Protein AF-A0A0B8ZWV4-F1 (afdb_monomer_lite)

Foldseek 3Di:
DDDDDDDPPPPPPPPPPPPDDDDPLFDVVVLLVVLVVCCVVVVQDDPDLVSLLVSSQVVRCVPHHRDDSVRCSVVSVVSVVVSVVD

pLDDT: mean 79.65, std 19.59, range [43.53, 96.81]

Radius of gyration: 16.09 Å; chains: 1; bounding box: 27×54×40 Å

Structure (mmCIF, N/CA/C/O backbone):
data_AF-A0A0B8ZWV4-F1
#
_entry.id   AF-A0A0B8ZWV4-F1
#
loop_
_atom_site.group_PDB
_atom_site.id
_atom_site.type_symbol
_atom_site.label_atom_id
_atom_site.label_alt_id
_atom_site.label_comp_id
_atom_site.label_asym_id
_atom_site.label_entity_id
_atom_site.label_seq_id
_atom_site.pdbx_PDB_ins_code
_atom_site.Cartn_x
_atom_site.Cartn_y
_atom_site.Cartn_z
_atom_site.occupancy
_atom_site.B_iso_or_equiv
_atom_site.auth_seq_id
_atom_site.auth_comp_id
_atom_site.auth_asym_id
_atom_site.auth_atom_id
_atom_site.pdbx_PDB_model_num
ATOM 1 N N . MET A 1 1 ? -4.203 -44.898 6.823 1.00 46.16 1 MET A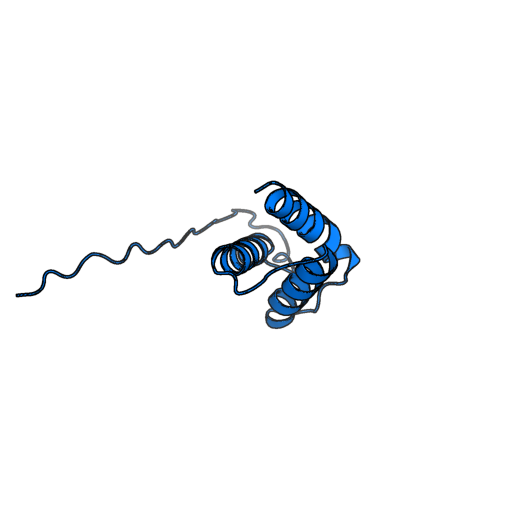 N 1
ATOM 2 C CA . MET A 1 1 ? -3.567 -44.463 5.563 1.00 46.16 1 MET A CA 1
ATOM 3 C C . MET A 1 1 ? -4.108 -43.075 5.278 1.00 46.16 1 MET A C 1
ATOM 5 O O . MET A 1 1 ? -5.315 -42.941 5.160 1.00 46.16 1 MET A O 1
ATOM 9 N N . SER A 1 2 ? -3.261 -42.047 5.365 1.00 46.00 2 SER A N 1
ATOM 10 C CA . SER A 1 2 ? -3.677 -40.643 5.266 1.00 46.00 2 SER A CA 1
ATOM 11 C C . SER A 1 2 ? -4.030 -40.284 3.827 1.00 46.00 2 SER A C 1
ATOM 13 O O . SER A 1 2 ? -3.212 -40.456 2.928 1.00 46.00 2 SER A O 1
ATOM 15 N N . GLU A 1 3 ? -5.246 -39.788 3.633 1.00 48.38 3 GLU A N 1
ATOM 16 C CA . GLU A 1 3 ? -5.783 -39.338 2.352 1.00 48.38 3 GLU A CA 1
ATOM 17 C C . GLU A 1 3 ? -5.309 -37.898 2.096 1.00 48.38 3 GLU A C 1
ATOM 19 O O . GLU A 1 3 ? -5.593 -36.979 2.871 1.00 48.38 3 GLU A O 1
ATOM 24 N N . ALA A 1 4 ? -4.492 -37.714 1.060 1.00 48.91 4 ALA A N 1
ATOM 25 C CA . ALA A 1 4 ? -3.946 -36.419 0.679 1.00 48.91 4 ALA A CA 1
ATOM 26 C C . ALA A 1 4 ? -5.045 -35.562 0.031 1.00 48.91 4 ALA A C 1
ATOM 28 O O . ALA A 1 4 ? -5.625 -35.937 -0.985 1.00 48.91 4 ALA A O 1
ATOM 29 N N . LYS A 1 5 ? -5.329 -34.402 0.628 1.00 52.53 5 LYS A N 1
ATOM 30 C CA . LYS A 1 5 ? -6.260 -33.405 0.083 1.00 52.53 5 LYS A CA 1
ATOM 31 C C . LYS A 1 5 ? -5.624 -32.734 -1.144 1.00 52.53 5 LYS A C 1
ATOM 33 O O . LYS A 1 5 ? -4.449 -32.371 -1.058 1.00 52.53 5 LYS A O 1
ATOM 38 N N . PRO A 1 6 ? -6.353 -32.523 -2.254 1.00 48.28 6 PRO A N 1
ATOM 39 C CA . PRO A 1 6 ? -5.812 -31.799 -3.394 1.00 48.28 6 PRO A CA 1
ATOM 40 C C . PRO A 1 6 ? -5.585 -30.335 -3.002 1.00 48.28 6 PRO A C 1
ATOM 42 O O . PRO A 1 6 ? -6.492 -29.647 -2.530 1.00 48.28 6 PRO A O 1
ATOM 45 N N . VAL A 1 7 ? -4.344 -29.881 -3.165 1.00 48.78 7 VAL A N 1
ATOM 46 C CA . VAL A 1 7 ? -3.965 -28.475 -3.060 1.00 48.78 7 VAL A CA 1
ATOM 47 C C . VAL A 1 7 ? -4.683 -27.710 -4.172 1.00 48.78 7 VAL A C 1
ATOM 49 O O . VAL A 1 7 ? -4.505 -27.983 -5.355 1.00 48.78 7 VAL A O 1
ATOM 52 N N . VAL A 1 8 ? -5.563 -26.790 -3.785 1.00 50.09 8 VAL A N 1
ATOM 53 C CA . VAL A 1 8 ? -6.237 -25.874 -4.706 1.00 50.09 8 VAL A CA 1
ATOM 54 C C . VAL A 1 8 ? -5.230 -24.828 -5.175 1.00 50.09 8 VAL A C 1
ATOM 56 O O . VAL A 1 8 ? -5.004 -23.806 -4.525 1.00 50.09 8 VAL A O 1
ATOM 59 N N . GLU A 1 9 ? -4.588 -25.126 -6.298 1.00 45.91 9 GLU A N 1
ATOM 60 C CA . GLU A 1 9 ? -3.740 -24.208 -7.046 1.00 45.91 9 GLU A CA 1
ATOM 61 C C . GLU A 1 9 ? -4.609 -23.052 -7.571 1.00 45.91 9 GLU A C 1
ATOM 63 O O . GLU A 1 9 ? -5.292 -23.166 -8.585 1.00 45.91 9 GLU A O 1
ATOM 68 N N . HIS A 1 10 ? -4.628 -21.927 -6.854 1.00 44.09 10 HIS A N 1
ATOM 69 C CA . HIS A 1 10 ? -5.225 -20.683 -7.346 1.00 44.09 10 HIS A CA 1
ATOM 70 C C . HIS A 1 10 ? -4.234 -19.986 -8.285 1.00 44.09 10 HIS A C 1
ATOM 72 O O . HIS A 1 10 ? -3.737 -18.895 -8.007 1.00 44.09 10 HIS A O 1
ATOM 78 N N . GLY A 1 11 ? -3.923 -20.646 -9.401 1.00 43.53 11 GLY A N 1
ATOM 79 C CA . GLY A 1 11 ? -3.269 -20.034 -10.549 1.00 43.53 11 GLY A CA 1
ATOM 80 C C . GLY A 1 11 ? -4.293 -19.224 -11.335 1.00 43.53 11 GLY A C 1
ATOM 81 O O . GLY A 1 11 ? -4.855 -19.705 -12.314 1.00 43.53 11 GLY A O 1
ATOM 82 N N . ALA A 1 12 ? -4.578 -17.997 -10.898 1.00 44.50 12 ALA A N 1
ATOM 83 C CA . ALA A 1 12 ? -5.333 -17.055 -11.716 1.00 44.50 12 ALA A CA 1
ATOM 84 C C . ALA A 1 12 ? -4.419 -16.522 -12.834 1.00 44.50 12 ALA A C 1
ATOM 86 O O . ALA A 1 12 ? -3.832 -15.447 -12.712 1.00 44.50 12 ALA A O 1
ATOM 87 N N . SER A 1 13 ? -4.282 -17.288 -13.920 1.00 48.72 13 SER A N 1
ATOM 88 C CA . SER A 1 13 ? -3.765 -16.780 -15.192 1.00 48.72 13 SER A CA 1
ATOM 89 C C . SER A 1 13 ? -4.752 -15.754 -15.731 1.00 48.72 13 SER A C 1
ATOM 91 O O . SER A 1 13 ? -5.773 -16.106 -16.321 1.00 48.72 13 SER A O 1
ATOM 93 N N . ILE A 1 14 ? -4.463 -14.472 -15.517 1.00 50.44 14 ILE A N 1
ATOM 94 C CA . ILE A 1 14 ? -5.125 -13.404 -16.262 1.00 50.44 14 ILE A CA 1
ATOM 95 C C . ILE A 1 14 ? -4.291 -13.175 -17.518 1.00 50.44 14 ILE A C 1
ATOM 97 O O . ILE A 1 14 ? -3.450 -12.279 -17.581 1.00 50.44 14 ILE A O 1
ATOM 101 N N . ASP A 1 15 ? -4.507 -14.042 -18.506 1.00 49.53 15 ASP A N 1
ATOM 102 C CA . ASP A 1 15 ? -4.098 -13.801 -19.885 1.00 49.53 15 ASP A CA 1
ATOM 103 C C . ASP A 1 15 ? -4.871 -12.576 -20.383 1.00 49.53 15 ASP A C 1
ATOM 105 O O . ASP A 1 15 ? -6.031 -12.649 -20.788 1.00 49.53 15 ASP A O 1
ATOM 109 N N . ASN A 1 16 ? -4.245 -11.405 -20.278 1.00 48.78 16 ASN A N 1
ATOM 110 C CA . ASN A 1 16 ? -4.715 -10.220 -20.968 1.00 48.78 16 ASN A CA 1
ATOM 111 C C . ASN A 1 16 ? -4.055 -10.220 -22.348 1.00 48.78 16 ASN A C 1
ATOM 113 O O . ASN A 1 16 ? -2.947 -9.710 -22.531 1.00 48.78 16 ASN A O 1
ATOM 117 N N . ASP A 1 17 ? -4.743 -10.870 -23.285 1.00 48.09 17 ASP A N 1
ATOM 118 C CA . ASP A 1 17 ? -4.475 -10.861 -24.719 1.00 48.09 17 ASP A CA 1
ATOM 119 C C . ASP A 1 17 ? -4.448 -9.407 -25.224 1.00 48.09 17 ASP A C 1
ATOM 121 O O . ASP A 1 17 ? -5.453 -8.806 -25.590 1.00 48.09 17 ASP A O 1
ATOM 125 N N . ASN A 1 18 ? -3.271 -8.789 -25.160 1.00 47.81 18 ASN A N 1
ATOM 126 C CA . ASN A 1 18 ? -2.963 -7.514 -25.795 1.00 47.81 18 ASN A CA 1
ATOM 127 C C . ASN A 1 18 ? -1.584 -7.635 -26.445 1.00 47.81 18 ASN A C 1
ATOM 129 O O . ASN A 1 18 ? -0.579 -7.060 -26.027 1.00 47.81 18 ASN A O 1
ATOM 133 N N . ASN A 1 19 ? -1.559 -8.438 -27.506 1.00 48.34 19 ASN A N 1
ATOM 134 C CA . ASN A 1 19 ? -0.405 -8.840 -28.305 1.00 48.34 19 ASN A CA 1
ATOM 135 C C . ASN A 1 19 ? 0.228 -7.706 -29.153 1.00 48.34 19 ASN A C 1
ATOM 137 O O . ASN A 1 19 ? 0.725 -7.967 -30.246 1.00 48.34 19 ASN A O 1
ATOM 141 N N . ARG A 1 20 ? 0.204 -6.436 -28.708 1.00 57.62 20 ARG A N 1
ATOM 142 C CA . ARG A 1 20 ? 0.847 -5.284 -29.389 1.00 57.62 20 ARG A CA 1
ATOM 143 C C . ARG A 1 20 ? 1.149 -4.126 -28.429 1.00 57.62 20 ARG A C 1
ATOM 145 O O . ARG A 1 20 ? 0.533 -3.069 -28.501 1.00 57.62 20 ARG A O 1
ATOM 152 N N . GLY A 1 21 ? 2.120 -4.281 -27.539 1.00 55.06 21 GLY A N 1
ATOM 153 C CA . GLY A 1 21 ? 2.565 -3.166 -26.703 1.00 55.06 21 GLY A CA 1
ATOM 154 C C . GLY A 1 21 ? 3.573 -3.612 -25.663 1.00 55.06 21 GLY A C 1
ATOM 155 O O . GLY A 1 21 ? 3.510 -4.734 -25.175 1.00 55.06 21 GLY A O 1
ATOM 156 N N . ARG A 1 22 ? 4.542 -2.751 -25.352 1.00 55.44 22 ARG A N 1
ATOM 157 C CA . ARG A 1 22 ? 5.521 -2.955 -24.276 1.00 55.44 22 ARG A CA 1
ATOM 158 C C . ARG A 1 22 ? 4.809 -3.495 -23.024 1.00 55.44 22 ARG A C 1
ATOM 160 O O . ARG A 1 22 ? 3.817 -2.903 -22.606 1.00 55.44 22 ARG A O 1
ATOM 167 N N . ARG A 1 23 ? 5.330 -4.582 -22.434 1.00 59.56 23 ARG A N 1
ATOM 168 C CA . ARG A 1 23 ? 4.821 -5.118 -21.160 1.00 59.56 23 ARG A CA 1
ATOM 169 C C . ARG A 1 23 ? 4.678 -3.967 -20.151 1.00 59.56 23 ARG A C 1
ATOM 171 O O . ARG A 1 23 ? 5.594 -3.139 -20.082 1.00 59.56 23 ARG A O 1
ATOM 178 N N . PRO A 1 24 ? 3.556 -3.871 -19.417 1.00 67.69 24 PRO A N 1
ATOM 179 C CA . PRO A 1 24 ? 3.396 -2.838 -18.406 1.00 67.69 24 PRO A CA 1
ATOM 180 C C . PRO A 1 24 ? 4.562 -2.911 -17.417 1.00 67.69 24 PRO A C 1
ATOM 182 O O . PRO A 1 24 ? 4.978 -3.996 -17.022 1.00 67.69 24 PRO A O 1
ATOM 185 N N . THR A 1 25 ? 5.102 -1.749 -17.045 1.00 75.44 25 THR A N 1
ATOM 186 C CA . THR A 1 25 ? 6.288 -1.646 -16.179 1.00 75.44 25 THR A CA 1
ATOM 187 C C . THR A 1 25 ? 6.083 -2.333 -14.827 1.00 75.44 25 THR A C 1
ATOM 189 O O . THR A 1 25 ? 7.040 -2.809 -14.231 1.00 75.44 25 THR A O 1
ATOM 192 N N . TYR A 1 26 ? 4.837 -2.396 -14.350 1.00 82.00 26 TYR A N 1
ATOM 193 C CA . TYR A 1 26 ? 4.472 -2.958 -13.055 1.00 82.00 26 TYR A CA 1
ATOM 194 C C . TYR A 1 26 ? 3.239 -3.847 -13.178 1.00 82.00 26 TYR A C 1
ATOM 196 O O . TYR A 1 26 ? 2.256 -3.460 -13.818 1.00 82.00 26 TYR A O 1
ATOM 204 N N . ASP A 1 27 ? 3.267 -4.999 -12.508 1.00 86.81 27 ASP A N 1
ATOM 205 C CA . ASP A 1 27 ? 2.087 -5.839 -12.312 1.00 86.81 27 ASP A CA 1
ATOM 206 C C . ASP A 1 27 ? 1.293 -5.352 -11.090 1.00 86.81 27 ASP A C 1
ATOM 208 O O . ASP A 1 27 ? 1.478 -5.794 -9.952 1.00 86.81 27 ASP A O 1
ATOM 212 N N . TRP A 1 28 ? 0.405 -4.389 -11.339 1.00 87.88 28 TRP A N 1
ATOM 213 C CA . TRP A 1 28 ? -0.450 -3.802 -10.308 1.00 87.88 28 TRP A CA 1
ATOM 214 C C . TRP A 1 28 ? -1.441 -4.796 -9.711 1.00 87.88 28 TRP A C 1
ATOM 216 O O . TRP A 1 28 ? -1.784 -4.667 -8.537 1.00 87.88 28 TRP A O 1
ATOM 226 N N . HIS A 1 29 ? -1.897 -5.781 -10.486 1.00 89.12 29 HIS A N 1
ATOM 227 C CA . HIS A 1 29 ? -2.876 -6.757 -10.019 1.00 89.12 29 HIS A CA 1
ATOM 228 C C . HIS A 1 29 ? -2.257 -7.677 -8.963 1.00 89.12 29 HIS A C 1
ATOM 230 O O . HIS A 1 29 ? -2.792 -7.814 -7.856 1.00 89.12 29 HIS A O 1
ATOM 236 N N . THR A 1 30 ? -1.078 -8.226 -9.264 1.00 90.12 30 THR A N 1
ATOM 237 C CA . THR A 1 30 ? -0.300 -9.038 -8.320 1.00 90.12 30 THR A CA 1
ATOM 238 C C . THR A 1 30 ? 0.116 -8.217 -7.099 1.00 90.12 30 THR A C 1
ATOM 240 O O . THR A 1 30 ? 0.020 -8.698 -5.965 1.00 90.12 30 THR A O 1
ATOM 243 N N . ALA A 1 31 ? 0.508 -6.954 -7.296 1.00 92.44 31 ALA A N 1
ATOM 244 C CA . ALA A 1 31 ? 0.898 -6.082 -6.195 1.00 92.44 31 ALA A CA 1
ATOM 245 C C . ALA A 1 31 ? -0.264 -5.785 -5.234 1.00 92.44 31 ALA A C 1
ATOM 247 O O . ALA A 1 31 ? -0.129 -5.972 -4.025 1.00 92.44 31 ALA A O 1
ATOM 248 N N . CYS A 1 32 ? -1.426 -5.392 -5.759 1.00 93.56 32 CYS A N 1
ATOM 249 C CA . CYS A 1 32 ? -2.607 -5.114 -4.940 1.00 93.56 32 CYS A CA 1
ATOM 250 C C . CYS A 1 32 ? -3.092 -6.369 -4.204 1.00 93.56 32 CYS A C 1
ATOM 252 O O . CYS A 1 32 ? -3.377 -6.303 -3.010 1.00 93.56 32 CYS A O 1
ATOM 254 N N . SER A 1 33 ? -3.127 -7.519 -4.886 1.00 94.69 33 SER A N 1
ATOM 255 C CA . SER A 1 33 ? -3.512 -8.802 -4.276 1.00 94.69 33 SER A CA 1
ATOM 256 C C . SER A 1 33 ? -2.584 -9.181 -3.119 1.00 94.69 33 SER A C 1
ATOM 258 O O . SER A 1 33 ? -3.035 -9.635 -2.067 1.00 94.69 33 SER A O 1
ATOM 260 N N . SER A 1 34 ? -1.283 -8.934 -3.281 1.00 95.31 34 SER A N 1
ATOM 261 C CA . SER A 1 34 ? -0.285 -9.194 -2.241 1.00 95.31 34 SER A CA 1
ATOM 262 C C . SER A 1 34 ? -0.478 -8.295 -1.018 1.00 95.31 34 SER A C 1
ATOM 264 O O . SER A 1 34 ? -0.430 -8.791 0.107 1.00 95.31 34 SER A O 1
ATOM 266 N N . ILE A 1 35 ? -0.744 -6.999 -1.228 1.00 95.69 35 ILE A N 1
ATOM 267 C CA . ILE A 1 35 ? -1.037 -6.051 -0.143 1.00 95.69 35 ILE A CA 1
ATOM 268 C C . ILE A 1 35 ? -2.285 -6.477 0.627 1.00 95.69 35 ILE A C 1
ATOM 270 O O . ILE A 1 35 ? -2.236 -6.557 1.850 1.00 95.69 35 ILE A O 1
ATOM 274 N N . TRP A 1 36 ? -3.372 -6.826 -0.066 1.00 94.75 36 TRP A N 1
ATOM 275 C CA . TRP A 1 36 ? -4.575 -7.346 0.587 1.00 94.75 36 TRP A CA 1
ATOM 276 C C . TRP A 1 36 ? -4.293 -8.597 1.417 1.00 94.75 36 TRP A C 1
ATOM 278 O O . TRP A 1 36 ? -4.759 -8.700 2.550 1.00 94.75 36 TRP A O 1
ATOM 288 N N . GLY A 1 37 ? -3.473 -9.515 0.902 1.00 95.88 37 GLY A N 1
ATOM 289 C CA . GLY A 1 37 ? -3.019 -10.671 1.668 1.00 95.88 37 GLY A CA 1
ATOM 290 C C . GLY A 1 37 ? -2.278 -10.285 2.954 1.00 95.88 37 GLY A C 1
ATOM 291 O O . GLY A 1 37 ? -2.547 -10.871 3.999 1.00 95.88 37 GLY A O 1
ATOM 292 N N . MET A 1 38 ? -1.378 -9.298 2.895 1.00 95.81 38 MET A N 1
ATOM 293 C CA . MET A 1 38 ? -0.645 -8.813 4.074 1.00 95.81 38 MET A CA 1
ATOM 294 C C . MET A 1 38 ? -1.577 -8.162 5.103 1.00 95.81 38 MET A C 1
ATOM 296 O O . MET A 1 38 ? -1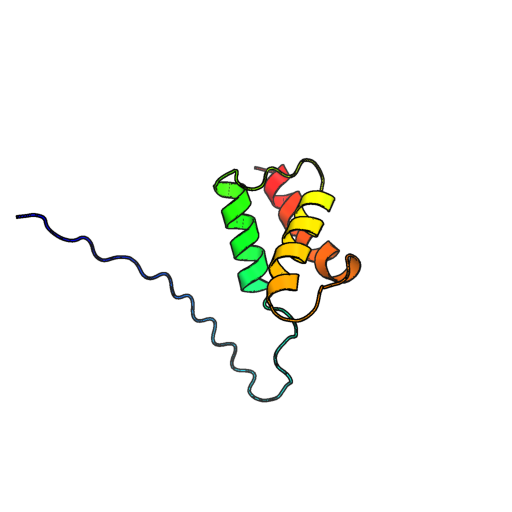.429 -8.422 6.295 1.00 95.81 38 MET A O 1
ATOM 300 N N . LEU A 1 39 ? -2.554 -7.364 4.655 1.00 95.06 39 LEU A N 1
ATOM 301 C CA . LEU A 1 39 ? -3.561 -6.741 5.524 1.00 95.06 39 LEU A CA 1
ATOM 302 C C . LEU A 1 39 ? -4.393 -7.800 6.258 1.00 95.06 39 LEU A C 1
ATOM 304 O O . LEU A 1 39 ? -4.514 -7.772 7.481 1.00 95.06 39 LEU A O 1
ATOM 308 N N . LEU A 1 40 ? -4.915 -8.782 5.518 1.00 94.00 40 LEU A N 1
ATOM 309 C CA . LEU A 1 40 ? -5.773 -9.838 6.066 1.00 94.00 40 LEU A CA 1
ATOM 310 C C . LEU A 1 40 ? -5.029 -10.805 6.997 1.00 94.00 40 LEU A C 1
ATOM 312 O O . LEU A 1 40 ? -5.644 -11.390 7.884 1.00 94.00 40 LEU A O 1
ATOM 316 N N . ARG A 1 41 ? -3.715 -10.978 6.814 1.00 95.25 41 ARG A N 1
ATOM 317 C CA . ARG A 1 41 ? -2.855 -11.760 7.721 1.00 95.25 41 ARG A CA 1
ATOM 318 C C . ARG A 1 41 ? -2.268 -10.934 8.869 1.00 95.25 41 ARG A C 1
ATOM 320 O O . ARG A 1 41 ? -1.489 -11.471 9.650 1.00 95.25 41 ARG A O 1
ATOM 327 N N . SER A 1 42 ? -2.610 -9.645 8.959 1.00 93.25 42 SER A N 1
ATOM 328 C CA . SER A 1 42 ? -2.038 -8.694 9.923 1.00 93.25 42 SER A CA 1
ATOM 329 C C . SER A 1 42 ? -0.507 -8.562 9.842 1.00 93.25 42 SER A C 1
ATOM 331 O O . SER A 1 42 ? 0.141 -8.163 10.805 1.00 93.25 42 SER A O 1
ATOM 333 N N . GLU A 1 43 ? 0.081 -8.868 8.682 1.00 94.88 43 GLU A N 1
ATOM 334 C CA . GLU A 1 43 ? 1.499 -8.625 8.374 1.00 94.88 43 GLU A CA 1
ATOM 335 C C . GLU A 1 43 ? 1.753 -7.141 8.065 1.00 94.88 43 GLU A C 1
ATOM 337 O O . GLU A 1 43 ? 2.859 -6.636 8.254 1.00 94.88 43 GLU A O 1
ATOM 342 N N . LEU A 1 44 ? 0.715 -6.445 7.596 1.00 94.44 44 LEU A N 1
ATOM 343 C CA . LEU A 1 44 ? 0.670 -5.001 7.405 1.00 94.44 44 LEU A CA 1
ATOM 344 C C . LEU A 1 44 ? -0.551 -4.467 8.157 1.00 94.44 44 LEU A C 1
ATOM 346 O O . LEU A 1 44 ? -1.671 -4.874 7.870 1.00 94.44 44 LEU A O 1
ATOM 350 N N . ILE A 1 45 ? -0.341 -3.548 9.096 1.00 94.38 45 ILE A N 1
ATOM 351 C CA . ILE A 1 45 ? -1.418 -2.868 9.825 1.00 94.38 45 ILE A CA 1
ATOM 352 C C . ILE A 1 45 ? -1.251 -1.370 9.550 1.00 94.38 45 ILE A C 1
ATOM 354 O O . ILE A 1 45 ? -0.461 -0.718 10.229 1.00 94.38 45 ILE A O 1
ATOM 358 N N . PRO A 1 46 ? -1.889 -0.831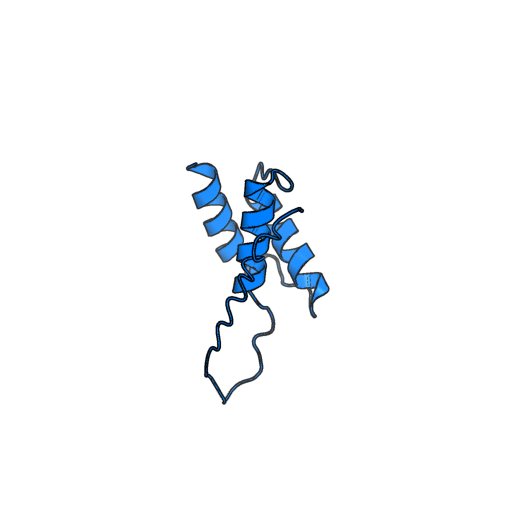 8.496 1.00 94.44 46 PRO A N 1
ATOM 359 C CA . PRO A 1 46 ? -1.686 0.553 8.101 1.00 94.44 46 PRO A CA 1
ATOM 360 C C . PRO A 1 46 ? -2.445 1.481 9.049 1.00 94.44 46 PRO A C 1
ATOM 362 O O . PRO A 1 46 ? -3.663 1.366 9.192 1.00 94.44 46 PRO A O 1
ATOM 365 N N . GLU A 1 47 ? -1.740 2.432 9.656 1.00 95.25 47 GLU A N 1
ATOM 366 C CA . GLU A 1 47 ? -2.363 3.502 10.445 1.00 95.25 47 GLU A CA 1
ATOM 367 C C . GLU A 1 47 ? -2.756 4.669 9.537 1.00 95.25 47 GLU A C 1
ATOM 369 O O . GLU A 1 47 ? -3.764 5.346 9.751 1.00 95.25 47 GLU A O 1
ATOM 374 N N . VAL A 1 48 ? -1.972 4.884 8.478 1.00 96.31 48 VAL A N 1
ATOM 375 C CA . VAL A 1 48 ? -2.205 5.922 7.475 1.00 96.31 48 VAL A CA 1
ATOM 376 C C . VAL A 1 48 ? -2.022 5.375 6.059 1.00 96.31 48 VAL A C 1
ATOM 378 O O . VAL A 1 48 ? -1.287 4.419 5.820 1.00 96.31 48 VAL A O 1
ATOM 381 N N . GLN A 1 49 ? -2.625 6.041 5.066 1.00 95.56 49 GLN A N 1
ATOM 382 C CA . GLN A 1 49 ? -2.475 5.685 3.645 1.00 95.56 49 GLN A CA 1
ATOM 383 C C . GLN A 1 49 ? -1.000 5.556 3.214 1.00 95.56 49 GLN A C 1
ATOM 385 O O . GLN A 1 49 ? -0.666 4.716 2.379 1.00 95.56 49 GLN A O 1
ATOM 390 N N . ALA A 1 50 ? -0.108 6.368 3.794 1.00 95.69 50 ALA A N 1
ATOM 391 C CA . ALA A 1 50 ? 1.319 6.355 3.479 1.00 95.69 50 ALA A CA 1
ATOM 392 C C . ALA A 1 50 ? 2.001 5.009 3.794 1.00 95.69 50 ALA A C 1
ATOM 394 O O . ALA A 1 50 ? 3.000 4.676 3.157 1.00 95.69 50 ALA A O 1
ATOM 395 N N . ASP A 1 51 ? 1.466 4.214 4.723 1.00 96.81 51 ASP A N 1
ATOM 396 C CA . ASP A 1 51 ? 2.005 2.885 5.033 1.00 96.81 51 ASP A CA 1
ATOM 397 C C . ASP A 1 51 ? 1.716 1.902 3.896 1.00 96.81 51 ASP A C 1
ATOM 399 O O . ASP A 1 51 ? 2.590 1.140 3.479 1.00 96.81 51 ASP A O 1
ATOM 403 N N . VAL A 1 52 ? 0.521 2.001 3.305 1.00 96.00 52 VAL A N 1
ATOM 404 C CA . VAL A 1 52 ? 0.138 1.237 2.110 1.00 96.00 52 VAL A CA 1
ATOM 405 C C . VAL A 1 52 ? 0.962 1.678 0.895 1.00 96.00 52 VAL A C 1
ATOM 407 O O . VAL A 1 52 ? 1.405 0.837 0.114 1.00 96.00 52 VAL A O 1
ATOM 410 N N . GLU A 1 53 ? 1.228 2.983 0.749 1.00 96.00 53 GLU A N 1
ATOM 411 C CA . GLU A 1 53 ? 2.111 3.508 -0.305 1.00 96.0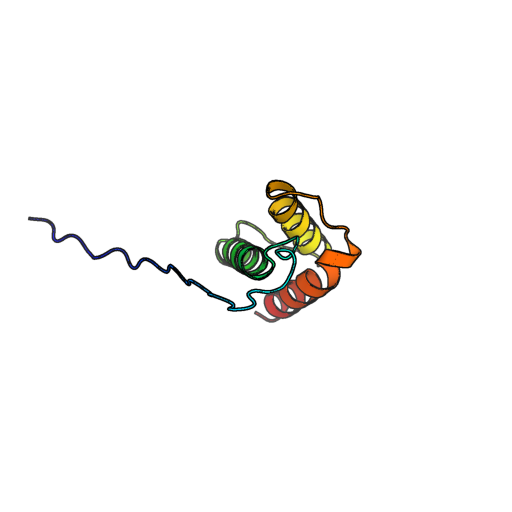0 53 GLU A CA 1
ATOM 412 C C . GLU A 1 53 ? 3.524 2.913 -0.196 1.00 96.00 53 GLU A C 1
ATOM 414 O O . GLU A 1 53 ? 4.042 2.387 -1.183 1.00 96.00 53 GLU A O 1
ATOM 419 N N . LYS A 1 54 ? 4.129 2.927 1.000 1.00 94.94 54 LYS A N 1
ATOM 420 C CA . LYS A 1 54 ? 5.458 2.336 1.246 1.00 94.94 54 LYS A CA 1
ATOM 421 C C . LYS A 1 54 ? 5.485 0.838 0.956 1.00 94.94 54 LYS A C 1
ATOM 423 O O . LYS A 1 54 ? 6.449 0.353 0.359 1.00 94.94 54 LYS A O 1
ATOM 428 N N . ALA A 1 55 ? 4.444 0.111 1.355 1.00 94.75 55 ALA A N 1
ATOM 429 C CA . ALA A 1 55 ? 4.345 -1.321 1.101 1.00 94.75 55 ALA A CA 1
ATOM 430 C C . ALA A 1 55 ? 4.259 -1.623 -0.407 1.00 94.75 55 ALA A C 1
ATOM 432 O O . ALA A 1 55 ? 4.985 -2.489 -0.897 1.00 94.75 55 ALA A O 1
ATOM 433 N N . LEU A 1 56 ? 3.459 -0.861 -1.165 1.00 93.56 56 LEU A N 1
ATOM 434 C CA . LEU A 1 56 ? 3.379 -0.980 -2.627 1.00 93.56 56 LEU A CA 1
ATOM 435 C C . LEU A 1 56 ? 4.711 -0.660 -3.311 1.00 93.56 56 LEU A C 1
ATOM 437 O O . LEU A 1 56 ? 5.132 -1.408 -4.193 1.00 93.56 56 LEU A O 1
ATOM 441 N N . ILE A 1 57 ? 5.388 0.416 -2.896 1.00 93.06 57 ILE A N 1
ATOM 442 C CA . ILE A 1 57 ? 6.708 0.781 -3.430 1.00 93.06 57 ILE A CA 1
ATOM 443 C C . ILE A 1 57 ? 7.705 -0.346 -3.166 1.00 93.06 57 ILE A C 1
ATOM 445 O O . ILE A 1 57 ? 8.358 -0.802 -4.097 1.00 93.06 57 ILE A O 1
ATOM 449 N N . THR A 1 58 ? 7.767 -0.854 -1.933 1.00 91.50 58 THR A N 1
ATOM 450 C CA . THR A 1 58 ? 8.688 -1.934 -1.542 1.00 91.50 58 THR A CA 1
ATOM 451 C C . THR A 1 58 ? 8.436 -3.215 -2.335 1.00 91.50 58 THR A C 1
ATOM 453 O O . THR A 1 58 ? 9.377 -3.903 -2.733 1.00 91.50 58 THR A O 1
ATOM 456 N N . LEU A 1 59 ? 7.167 -3.549 -2.570 1.00 90.50 59 LEU A N 1
ATOM 457 C CA . LEU A 1 59 ? 6.785 -4.741 -3.316 1.00 90.50 59 LEU A CA 1
ATOM 458 C C . LEU A 1 59 ? 7.154 -4.627 -4.801 1.00 90.50 59 LEU A C 1
ATOM 460 O O . LEU A 1 59 ? 7.699 -5.570 -5.371 1.00 90.50 59 LEU A O 1
ATOM 464 N N . LEU A 1 60 ? 6.895 -3.469 -5.409 1.00 88.31 60 LEU A N 1
ATOM 465 C CA . LEU A 1 60 ? 7.145 -3.217 -6.830 1.00 88.31 60 LEU A CA 1
ATOM 466 C C . LEU A 1 60 ? 8.621 -2.936 -7.140 1.00 88.31 60 LEU A C 1
ATOM 468 O O . LEU A 1 60 ? 9.098 -3.309 -8.211 1.00 88.31 60 LEU A O 1
ATOM 472 N N . ALA A 1 61 ? 9.366 -2.363 -6.193 1.00 85.75 61 ALA A N 1
ATOM 473 C CA . ALA A 1 61 ? 10.804 -2.129 -6.315 1.00 85.75 61 ALA A CA 1
ATOM 474 C C . ALA A 1 61 ? 11.604 -3.430 -6.494 1.00 85.75 61 ALA A C 1
ATOM 476 O O . ALA A 1 61 ? 12.665 -3.411 -7.109 1.00 85.75 61 ALA A O 1
ATOM 477 N N . LYS A 1 62 ? 11.089 -4.574 -6.015 1.00 74.38 62 LYS A N 1
ATOM 478 C CA . LYS A 1 62 ? 11.721 -5.890 -6.221 1.00 74.38 62 LYS A CA 1
ATOM 479 C C . LYS A 1 62 ? 11.675 -6.376 -7.675 1.00 74.38 62 LYS A C 1
ATOM 481 O O . LYS A 1 62 ? 12.417 -7.293 -8.010 1.00 74.38 62 LYS A O 1
ATOM 486 N N . GLY A 1 63 ? 10.788 -5.821 -8.506 1.00 62.59 63 GLY A N 1
ATOM 487 C CA . GLY A 1 63 ? 10.498 -6.341 -9.843 1.00 62.59 63 GLY A CA 1
ATOM 488 C C . GLY A 1 63 ? 11.309 -5.718 -10.978 1.00 62.59 63 GLY A C 1
ATOM 489 O O . GLY A 1 63 ? 11.657 -6.437 -11.908 1.00 62.59 63 GLY A O 1
ATOM 490 N N . ASP A 1 64 ? 11.590 -4.409 -10.932 1.00 65.88 64 ASP A N 1
ATOM 491 C CA . ASP A 1 64 ? 12.296 -3.714 -12.026 1.00 65.88 64 ASP A CA 1
ATOM 492 C C . ASP A 1 64 ? 12.785 -2.312 -11.615 1.00 65.88 64 ASP A C 1
ATOM 494 O O . ASP A 1 64 ? 13.974 -2.072 -11.406 1.00 65.88 64 ASP A O 1
ATOM 498 N N . LYS A 1 65 ? 11.843 -1.378 -11.459 1.00 78.31 65 LYS A N 1
ATOM 499 C CA . LYS A 1 65 ? 12.083 0.034 -11.164 1.00 78.31 65 LYS A CA 1
ATOM 500 C C . LYS A 1 65 ? 11.237 0.451 -9.972 1.00 78.31 65 LYS A C 1
ATOM 502 O O . LYS A 1 65 ? 10.084 0.065 -9.851 1.00 78.31 65 LYS A O 1
ATOM 507 N N . GLU A 1 66 ? 11.785 1.262 -9.081 1.00 85.69 66 GLU A N 1
ATOM 508 C CA . GLU A 1 66 ? 10.989 1.784 -7.977 1.00 85.69 66 GLU A CA 1
ATOM 509 C C . GLU A 1 66 ? 9.906 2.743 -8.518 1.00 85.69 66 GLU A C 1
ATOM 511 O O . GLU A 1 66 ? 10.235 3.724 -9.204 1.00 85.69 66 GLU A O 1
ATOM 516 N N . PRO A 1 67 ? 8.606 2.481 -8.278 1.00 88.06 67 PRO A N 1
ATOM 517 C CA . PRO A 1 67 ? 7.559 3.407 -8.675 1.00 88.06 67 PRO A CA 1
ATOM 518 C C . PRO A 1 67 ? 7.586 4.643 -7.776 1.00 88.06 67 PRO A C 1
ATOM 520 O O . PRO A 1 67 ? 7.795 4.563 -6.569 1.00 88.06 67 PRO A O 1
ATOM 523 N N . SER A 1 68 ? 7.305 5.806 -8.359 1.00 90.31 68 SER A N 1
ATOM 524 C CA . SER A 1 68 ? 7.181 7.030 -7.571 1.00 90.31 68 SER A CA 1
ATOM 525 C C . SER A 1 68 ? 5.921 7.009 -6.702 1.00 90.31 68 SER A C 1
ATOM 527 O O . SER A 1 68 ? 4.920 6.372 -7.043 1.00 90.31 68 SER A O 1
ATO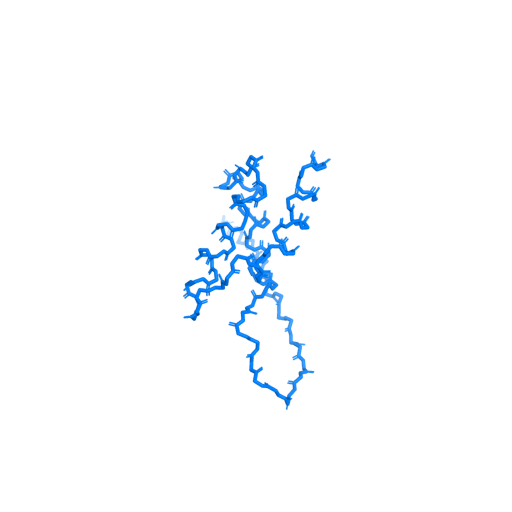M 529 N N . VAL A 1 69 ? 5.932 7.787 -5.619 1.00 91.19 69 VAL A N 1
ATOM 530 C CA . VAL A 1 69 ? 4.783 7.931 -4.710 1.00 91.19 69 VAL A CA 1
ATOM 531 C C . VAL A 1 69 ? 3.504 8.317 -5.460 1.00 91.19 69 VAL A C 1
ATOM 533 O O . VAL A 1 69 ? 2.447 7.742 -5.221 1.00 91.19 69 VAL A O 1
ATOM 536 N N . SER A 1 70 ? 3.579 9.245 -6.419 1.00 92.69 70 SER A N 1
ATOM 537 C CA . SER A 1 70 ? 2.412 9.655 -7.214 1.00 92.69 70 SER A CA 1
ATOM 538 C C . SER A 1 70 ? 1.840 8.520 -8.069 1.00 92.69 70 SER A C 1
ATOM 540 O O . SER A 1 70 ? 0.642 8.516 -8.341 1.00 92.69 70 SER A O 1
ATOM 542 N N . THR A 1 71 ? 2.668 7.545 -8.454 1.00 91.69 71 THR A N 1
ATOM 543 C CA . THR A 1 71 ? 2.250 6.356 -9.204 1.00 91.69 71 THR A CA 1
ATOM 544 C C . THR A 1 71 ? 1.480 5.369 -8.324 1.00 91.69 71 THR A C 1
ATOM 546 O O . THR A 1 71 ? 0.463 4.840 -8.764 1.00 91.69 71 THR A O 1
ATOM 549 N N . VAL A 1 72 ? 1.928 5.131 -7.085 1.00 93.94 72 VAL A N 1
ATOM 550 C CA . VAL A 1 72 ? 1.276 4.175 -6.162 1.00 93.94 72 VAL A CA 1
ATOM 551 C C . VAL A 1 72 ? 0.080 4.772 -5.420 1.00 93.94 72 VAL A C 1
ATOM 553 O O . VAL A 1 72 ? -0.843 4.046 -5.055 1.00 93.94 72 VAL A O 1
ATOM 556 N N . ARG A 1 73 ? 0.064 6.096 -5.221 1.00 94.69 73 ARG A N 1
ATOM 557 C CA . ARG A 1 73 ? -0.949 6.826 -4.448 1.00 94.69 73 ARG A CA 1
ATOM 558 C C . ARG A 1 73 ? -2.406 6.506 -4.813 1.00 94.69 73 ARG A C 1
ATOM 560 O O . ARG A 1 73 ? -3.178 6.293 -3.879 1.00 94.69 73 ARG A O 1
ATOM 567 N N . PRO A 1 74 ? -2.839 6.472 -6.093 1.00 95.56 74 PRO A N 1
ATOM 568 C CA . PRO A 1 74 ? -4.237 6.164 -6.403 1.00 95.56 74 PRO A CA 1
ATOM 569 C C . PRO A 1 74 ? -4.640 4.755 -5.945 1.00 95.56 74 PRO A C 1
ATOM 571 O O . PRO A 1 74 ? -5.737 4.584 -5.420 1.00 95.56 74 PRO A O 1
ATOM 574 N N . TYR A 1 75 ? -3.742 3.774 -6.063 1.00 94.75 75 TYR A N 1
ATOM 575 C CA . TYR A 1 75 ? -3.984 2.398 -5.621 1.00 94.75 75 TYR A CA 1
ATOM 576 C C . TYR A 1 75 ? -3.980 2.289 -4.096 1.00 94.75 75 TYR A C 1
ATOM 578 O O . TYR A 1 75 ? -4.905 1.725 -3.514 1.00 94.75 75 TYR A O 1
ATOM 586 N N . ALA A 1 76 ? -2.983 2.893 -3.444 1.00 95.81 76 ALA A N 1
ATOM 587 C CA . ALA A 1 76 ? -2.880 2.917 -1.989 1.00 95.81 76 ALA A CA 1
ATOM 588 C C . ALA A 1 76 ? -4.109 3.561 -1.338 1.00 95.81 76 ALA A C 1
ATOM 590 O O . ALA A 1 76 ? -4.618 3.048 -0.346 1.00 95.81 76 ALA A O 1
ATOM 591 N N . LYS A 1 77 ? -4.617 4.654 -1.924 1.00 96.56 77 LYS A N 1
ATOM 592 C CA . LYS A 1 77 ? -5.838 5.321 -1.467 1.00 96.56 77 LYS A CA 1
ATOM 593 C C . LYS A 1 77 ? -7.039 4.381 -1.497 1.00 96.56 77 LYS A C 1
ATOM 595 O 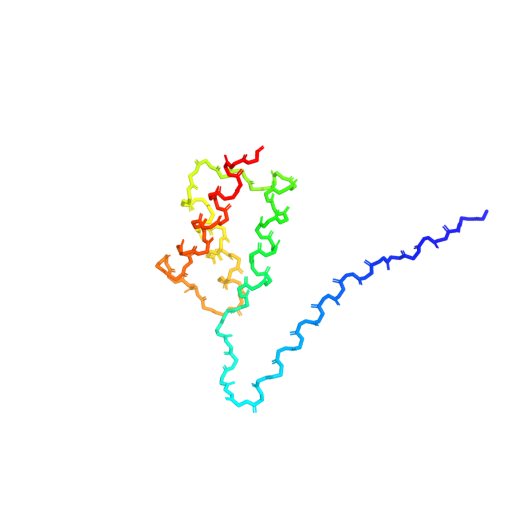O . LYS A 1 77 ? -7.742 4.302 -0.498 1.00 96.56 77 LYS A O 1
ATOM 600 N N . ILE A 1 78 ? -7.269 3.685 -2.612 1.00 95.88 78 ILE A N 1
ATOM 601 C CA . ILE A 1 78 ? -8.403 2.758 -2.748 1.00 95.88 78 ILE A CA 1
ATOM 602 C C . ILE A 1 78 ? -8.291 1.645 -1.704 1.00 95.88 78 ILE A C 1
ATOM 604 O O . ILE A 1 78 ? -9.233 1.418 -0.955 1.00 95.88 78 ILE A O 1
ATOM 608 N N . ILE A 1 79 ? -7.123 1.006 -1.604 1.00 95.12 79 ILE A N 1
ATOM 609 C CA . ILE A 1 79 ? -6.890 -0.083 -0.647 1.00 95.12 79 ILE A CA 1
ATOM 610 C C . ILE A 1 79 ? -7.124 0.390 0.790 1.00 95.12 79 ILE A C 1
ATOM 612 O O . ILE A 1 79 ? -7.872 -0.245 1.525 1.00 95.12 79 ILE A O 1
ATOM 616 N N . PHE A 1 80 ? -6.521 1.516 1.184 1.00 96.12 80 PHE A N 1
ATOM 617 C CA . PHE A 1 80 ? -6.661 2.053 2.536 1.00 96.12 80 PHE A CA 1
ATOM 618 C C . PHE A 1 80 ? -8.114 2.424 2.845 1.00 96.12 80 PHE A C 1
ATOM 620 O O . PHE A 1 80 ? -8.626 2.055 3.894 1.00 96.12 80 PHE A O 1
ATOM 627 N N . GLN A 1 81 ? -8.802 3.094 1.917 1.00 96.31 81 GLN A N 1
ATOM 628 C CA . GLN A 1 81 ? -10.206 3.465 2.096 1.00 96.31 81 GLN A CA 1
ATOM 629 C C . GLN A 1 81 ? -11.122 2.251 2.243 1.00 96.31 81 GLN A C 1
ATOM 631 O O . GLN A 1 81 ? -12.053 2.314 3.038 1.00 96.31 81 GLN A O 1
ATOM 636 N N . GLU A 1 82 ? -10.892 1.175 1.491 1.00 95.00 82 GLU A N 1
ATOM 637 C CA . GLU A 1 82 ? -11.672 -0.056 1.648 1.00 95.00 82 GLU A CA 1
ATOM 638 C C . GLU A 1 82 ? -11.321 -0.789 2.948 1.00 95.00 82 GLU A C 1
ATOM 640 O O . GLU A 1 82 ? -12.222 -1.237 3.651 1.00 95.00 82 GLU A O 1
ATOM 645 N N . TYR A 1 83 ? -10.040 -0.848 3.322 1.00 93.06 83 TYR A N 1
ATOM 646 C CA . TYR A 1 83 ? -9.602 -1.465 4.575 1.00 93.06 83 TYR A CA 1
ATOM 647 C C . TYR A 1 83 ? -10.160 -0.741 5.807 1.00 93.06 83 TYR A C 1
ATOM 649 O O . TYR A 1 83 ? -10.633 -1.390 6.728 1.00 93.06 83 TYR A O 1
ATOM 657 N N . SER A 1 84 ? -10.180 0.595 5.814 1.00 90.81 84 SER A N 1
ATOM 658 C CA . SER A 1 84 ? -10.696 1.387 6.943 1.00 90.81 84 SER A CA 1
ATOM 659 C C . SER A 1 84 ? -12.216 1.317 7.135 1.00 90.81 84 SER A C 1
ATOM 661 O O . SER A 1 84 ? -12.715 1.842 8.128 1.00 90.81 84 SER A O 1
ATOM 663 N N . LYS A 1 85 ? -12.967 0.749 6.184 1.00 91.31 85 LYS A N 1
ATOM 664 C CA . LYS A 1 85 ? -14.416 0.527 6.335 1.00 91.31 85 LYS A CA 1
ATOM 665 C C . LYS A 1 85 ? -14.743 -0.793 7.033 1.00 91.31 85 LYS A C 1
ATOM 667 O O . LYS A 1 85 ? -15.867 -0.928 7.513 1.00 91.31 85 LYS A O 1
ATOM 672 N N . ALA A 1 86 ? -13.827 -1.758 6.968 1.00 70.81 86 ALA A N 1
ATOM 673 C CA . ALA A 1 86 ? -13.991 -3.101 7.513 1.00 70.81 86 ALA A CA 1
ATOM 674 C C . ALA A 1 86 ? -13.750 -3.111 9.027 1.00 70.81 86 ALA A C 1
ATOM 676 O O . ALA A 1 86 ? -14.456 -3.891 9.704 1.00 70.81 86 ALA A O 1
#

Sequence (86 aa):
MSEAKPVVEHGASIDNDNNRGRRPTYDWHTACSSIWGMLLRSELIPEVQADVEKALITLLAKGDKEPSVSTVRPYAKIIFQEYSKA

Secondary structure (DSSP, 8-state):
---PPPP------------SS---SS-HHHHHHHHHHHHHTTS---SSHHHHHHHHHHHHHTTSSPPPHHHHHHHHHHHHHHHTT-

Organism: NCBI:txid48936